Protein AF-A0A6G0VMK4-F1 (afdb_monomer_lite)

pLDDT: mean 82.78, std 15.89, range [41.69, 97.38]

Structure (mmCIF, N/CA/C/O backbone):
data_AF-A0A6G0VMK4-F1
#
_entry.id   AF-A0A6G0VMK4-F1
#
loop_
_atom_site.group_PDB
_atom_site.id
_atom_site.type_symbol
_atom_site.label_atom_id
_atom_site.label_alt_id
_atom_site.label_comp_id
_atom_site.label_asym_id
_atom_site.label_entity_id
_atom_site.label_seq_id
_atom_site.pdbx_PDB_ins_code
_atom_site.Cartn_x
_atom_site.Cartn_y
_atom_site.Cartn_z
_atom_site.occupancy
_atom_site.B_iso_or_equiv
_atom_site.auth_seq_id
_atom_site.auth_comp_id
_atom_site.auth_asym_id
_atom_site.auth_atom_id
_atom_site.pdbx_PDB_model_num
ATOM 1 N N . THR A 1 1 ? -13.705 35.838 24.664 1.00 46.28 1 THR A N 1
ATOM 2 C CA . THR A 1 1 ? -13.163 36.086 23.304 1.00 46.28 1 THR A CA 1
ATOM 3 C C . THR A 1 1 ? -11.809 36.790 23.368 1.00 46.28 1 THR A C 1
ATOM 5 O O . THR A 1 1 ? -11.738 37.975 23.089 1.00 46.28 1 THR A O 1
ATOM 8 N N . ASN A 1 2 ? -10.732 36.095 23.772 1.00 55.34 2 ASN A N 1
ATOM 9 C CA . ASN A 1 2 ? -9.427 36.745 24.027 1.00 55.34 2 ASN A CA 1
ATOM 10 C C . ASN A 1 2 ? -8.235 36.144 23.247 1.00 55.34 2 ASN A C 1
ATOM 12 O O . ASN A 1 2 ? -7.233 36.812 23.045 1.00 55.34 2 ASN A O 1
ATOM 16 N N . ARG A 1 3 ? -8.361 34.923 22.700 1.00 50.91 3 ARG A N 1
ATOM 17 C CA . ARG A 1 3 ? -7.267 34.228 21.986 1.00 50.91 3 ARG A CA 1
ATOM 18 C C . ARG A 1 3 ? -6.792 34.932 20.706 1.00 50.91 3 ARG A C 1
ATOM 20 O O . ARG A 1 3 ? -5.607 34.926 20.404 1.00 50.91 3 ARG A O 1
ATOM 27 N N . ARG A 1 4 ? -7.710 35.551 19.952 1.00 57.84 4 ARG A N 1
ATOM 28 C CA . ARG A 1 4 ? -7.393 36.200 18.663 1.00 57.84 4 ARG A CA 1
ATOM 29 C C . ARG A 1 4 ? -6.573 37.484 18.822 1.00 57.84 4 ARG A C 1
ATOM 31 O O . ARG A 1 4 ? -5.803 37.813 17.929 1.00 57.84 4 ARG A O 1
ATOM 38 N N . ARG A 1 5 ? -6.728 38.199 19.944 1.00 59.56 5 ARG A N 1
ATOM 39 C CA . ARG A 1 5 ? -5.978 39.436 20.215 1.00 59.56 5 ARG A CA 1
ATOM 40 C C . ARG A 1 5 ? -4.524 39.134 20.571 1.00 59.56 5 ARG A C 1
ATOM 42 O O . ARG A 1 5 ? -3.637 39.791 20.052 1.00 59.56 5 ARG A O 1
ATOM 49 N N . THR A 1 6 ? -4.278 38.090 21.363 1.00 58.78 6 THR A N 1
ATOM 50 C CA . THR A 1 6 ? -2.922 37.684 21.762 1.00 58.78 6 THR A CA 1
ATOM 51 C C . THR A 1 6 ? -2.085 37.196 20.578 1.00 58.78 6 THR A C 1
ATOM 53 O O . THR A 1 6 ? -0.909 37.516 20.496 1.00 58.78 6 THR A O 1
ATOM 56 N N . ILE A 1 7 ? -2.692 36.470 19.629 1.00 60.72 7 ILE A N 1
ATOM 57 C CA . ILE A 1 7 ? -1.991 35.972 18.432 1.00 60.72 7 ILE A CA 1
ATOM 58 C C . ILE A 1 7 ? -1.537 37.128 17.529 1.00 60.72 7 ILE A C 1
ATOM 60 O O . ILE A 1 7 ? -0.401 37.111 17.072 1.00 60.72 7 ILE A O 1
ATOM 64 N N . LYS A 1 8 ? -2.375 38.159 17.339 1.00 61.97 8 LYS A N 1
ATOM 65 C CA . LYS A 1 8 ? -1.998 39.350 16.558 1.00 61.97 8 LYS A CA 1
ATOM 66 C C . LYS A 1 8 ? -0.793 40.084 17.150 1.00 61.97 8 LYS A C 1
ATOM 68 O O . LYS A 1 8 ? 0.138 40.398 16.422 1.00 61.97 8 LYS A O 1
ATOM 73 N N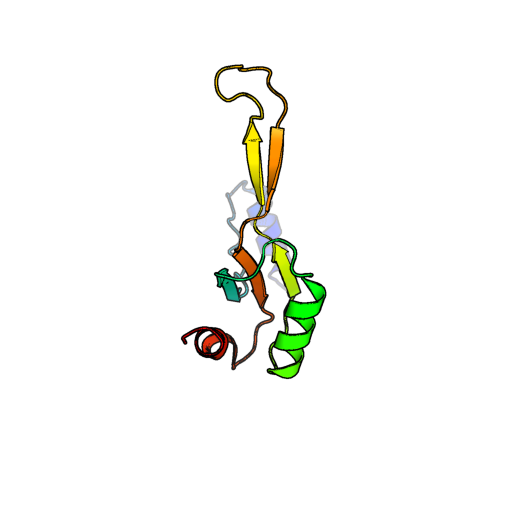 . VAL A 1 9 ? -0.786 40.279 18.470 1.00 64.81 9 VAL A N 1
ATOM 74 C CA . VAL A 1 9 ? 0.330 40.932 19.181 1.00 64.81 9 VAL A CA 1
ATOM 75 C C . VAL A 1 9 ? 1.641 40.149 19.015 1.00 64.81 9 VAL A C 1
ATOM 77 O O . VAL A 1 9 ? 2.708 40.742 18.916 1.00 64.81 9 VAL A O 1
ATOM 80 N N . LEU A 1 10 ? 1.575 38.817 18.946 1.00 60.44 10 LEU A N 1
ATOM 81 C CA . LEU A 1 10 ? 2.752 37.956 18.785 1.00 60.44 10 LEU A CA 1
ATOM 82 C C . LEU A 1 10 ? 3.251 37.882 17.329 1.00 60.44 10 LEU A C 1
ATOM 84 O O . LEU A 1 10 ? 4.456 37.762 17.109 1.00 60.44 10 LEU A O 1
ATOM 88 N N . GLU A 1 11 ? 2.355 37.996 16.342 1.00 60.88 11 GLU A N 1
ATO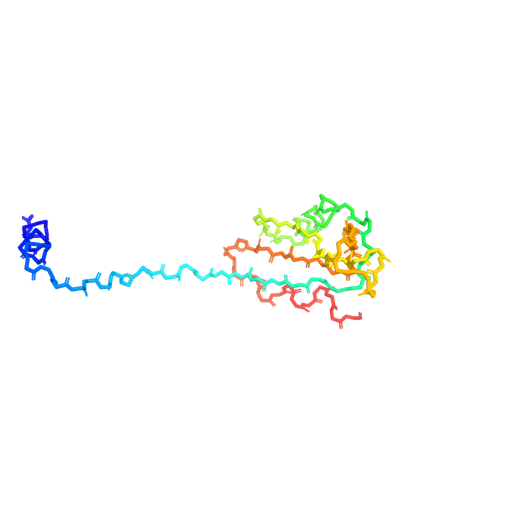M 89 C CA . GLU A 1 11 ? 2.704 38.095 14.914 1.00 60.88 11 GLU A CA 1
ATOM 90 C C . GLU A 1 11 ? 3.398 39.434 14.590 1.00 60.88 11 GLU A C 1
ATOM 92 O O . GLU A 1 11 ? 4.364 39.459 13.826 1.00 60.88 11 GLU A O 1
ATOM 97 N N . GLU A 1 12 ? 2.980 40.531 15.233 1.00 58.94 12 GLU A N 1
ATOM 98 C CA . GLU A 1 12 ? 3.598 41.864 15.107 1.00 58.94 12 GLU A CA 1
ATOM 99 C C . GLU A 1 12 ? 5.027 41.925 15.683 1.00 58.94 12 GLU A C 1
ATOM 101 O O . GLU A 1 12 ? 5.855 42.704 15.211 1.00 58.94 12 GLU A O 1
ATOM 106 N N . GLN A 1 13 ? 5.356 41.064 16.654 1.00 65.12 13 GLN A N 1
ATOM 107 C CA . GLN A 1 13 ? 6.672 41.013 17.305 1.00 65.12 13 GLN A CA 1
ATOM 108 C C . GLN A 1 13 ? 7.712 40.127 16.590 1.00 65.12 13 GLN A C 1
ATOM 110 O O . GLN A 1 13 ? 8.814 39.955 17.110 1.00 65.12 13 GLN A O 1
ATOM 115 N N . LYS A 1 14 ? 7.406 39.566 15.404 1.00 55.25 14 LYS A N 1
ATOM 116 C CA . LYS A 1 14 ? 8.291 38.647 14.644 1.00 55.25 14 LYS A CA 1
ATOM 117 C C . LYS A 1 14 ? 8.847 37.476 15.477 1.00 55.25 14 LYS A C 1
ATOM 119 O O . LYS A 1 14 ? 9.919 36.950 15.181 1.00 55.25 14 LYS A O 1
ATOM 124 N N . VAL A 1 15 ? 8.131 37.045 16.513 1.00 58.31 15 VAL A N 1
ATOM 125 C CA . VAL A 1 15 ? 8.523 35.863 17.286 1.00 58.31 15 VAL A CA 1
ATOM 126 C C . VAL A 1 15 ? 8.184 34.634 16.448 1.00 58.31 15 VAL A C 1
ATOM 128 O O . VAL A 1 15 ? 7.037 34.453 16.043 1.00 58.31 15 VAL A O 1
ATOM 131 N N . GLU A 1 16 ? 9.183 33.800 16.161 1.00 51.06 16 GLU A N 1
ATOM 132 C CA . GLU A 1 16 ? 9.034 32.585 15.358 1.00 51.06 16 GLU A CA 1
ATOM 133 C C . GLU A 1 16 ? 8.119 31.577 16.085 1.00 51.06 16 GLU A C 1
ATOM 135 O O . GLU A 1 16 ? 8.552 30.735 16.871 1.00 51.06 16 GLU A O 1
ATOM 140 N N . TYR A 1 17 ? 6.808 31.686 15.865 1.00 55.81 17 TYR A N 1
ATOM 141 C CA . TYR A 1 17 ? 5.821 30.805 16.480 1.00 55.81 17 TYR A CA 1
ATOM 142 C C . TYR A 1 17 ? 5.730 29.495 15.693 1.00 55.81 17 TYR A C 1
ATOM 144 O O . TYR A 1 17 ? 5.013 29.387 14.695 1.00 55.81 17 TYR A O 1
ATOM 152 N N . ARG A 1 18 ? 6.414 28.448 16.166 1.00 57.72 18 ARG A N 1
ATOM 153 C CA . ARG A 1 18 ? 6.164 27.080 15.692 1.00 57.72 18 ARG A CA 1
ATOM 154 C C . ARG A 1 18 ? 4.836 26.601 16.272 1.00 57.72 18 ARG A C 1
ATOM 156 O O . ARG A 1 18 ? 4.770 26.145 17.411 1.00 57.72 18 ARG A O 1
ATOM 163 N N . ARG A 1 19 ? 3.750 26.712 15.502 1.00 56.06 19 ARG A N 1
ATOM 164 C CA . ARG A 1 19 ? 2.483 26.058 15.858 1.00 56.06 19 ARG A CA 1
ATOM 165 C C . ARG A 1 19 ? 2.715 24.549 15.817 1.00 56.06 19 ARG A C 1
ATOM 167 O O . ARG A 1 19 ? 2.909 23.988 14.742 1.00 56.06 19 ARG A O 1
ATOM 174 N N . TYR A 1 20 ? 2.705 23.898 16.977 1.00 54.25 20 TYR A N 1
ATOM 175 C CA . TYR A 1 20 ? 2.635 22.443 17.044 1.00 54.25 20 TYR A CA 1
ATOM 176 C C . TYR A 1 20 ? 1.277 22.028 16.471 1.00 54.25 20 TYR A C 1
ATOM 178 O O . TYR A 1 20 ? 0.243 22.160 17.125 1.00 54.25 20 TYR A O 1
ATOM 186 N N . GLN A 1 21 ? 1.255 21.621 15.205 1.00 58.56 21 GLN A N 1
ATOM 187 C CA . GLN A 1 21 ? 0.102 20.929 14.649 1.00 58.56 21 GLN A CA 1
ATOM 188 C C . GLN A 1 21 ? 0.060 19.557 15.311 1.00 58.56 21 GLN A C 1
ATOM 190 O O . GLN A 1 21 ? 1.058 18.834 15.284 1.00 58.56 21 GLN A O 1
ATOM 195 N N . LEU A 1 22 ? -1.075 19.220 15.930 1.00 55.06 22 LEU A N 1
ATOM 196 C CA . LEU A 1 22 ? -1.317 17.866 16.411 1.00 55.06 22 LEU A CA 1
ATOM 197 C C . LEU A 1 22 ? -1.132 16.941 15.202 1.00 55.06 22 LEU A C 1
ATOM 199 O O . LEU A 1 22 ? -1.903 17.013 14.244 1.00 55.06 22 LEU A O 1
ATOM 203 N N . LYS A 1 23 ? -0.057 16.151 15.191 1.00 63.91 23 LYS A N 1
ATOM 204 C CA . LYS A 1 23 ? 0.165 15.171 14.133 1.00 63.91 23 LYS A CA 1
ATOM 205 C C . LYS A 1 23 ? -0.893 14.097 14.333 1.00 63.91 23 LYS A C 1
ATOM 207 O O . LYS A 1 23 ? -0.820 13.361 15.310 1.00 63.91 23 LYS A O 1
ATOM 212 N N . THR A 1 24 ? -1.894 14.052 13.460 1.00 66.38 24 THR A N 1
ATOM 213 C CA . THR A 1 24 ? -2.834 12.933 13.421 1.00 66.38 24 THR A CA 1
ATOM 214 C C . THR A 1 24 ? -2.024 11.647 13.293 1.00 66.38 24 THR A C 1
ATOM 216 O O . THR A 1 24 ? -1.094 11.588 12.483 1.00 66.38 24 THR A O 1
ATOM 219 N N . GLU A 1 25 ? -2.324 10.654 14.124 1.00 72.31 25 GLU A N 1
ATOM 220 C CA . GLU A 1 25 ? -1.636 9.368 14.097 1.00 72.31 25 GLU A CA 1
ATOM 221 C C . GLU A 1 25 ? -1.909 8.703 12.741 1.00 72.31 25 GLU A C 1
ATOM 223 O O . GLU A 1 25 ? -3.059 8.442 12.388 1.00 72.31 25 GLU A O 1
ATOM 228 N N . LYS A 1 26 ? -0.857 8.530 11.935 1.00 79.00 26 LYS A N 1
ATOM 229 C CA . LYS A 1 26 ? -0.935 7.874 10.627 1.00 79.00 26 LYS A CA 1
ATOM 230 C C . LYS A 1 26 ? -0.476 6.436 10.771 1.00 79.00 26 LYS A C 1
ATOM 232 O O . LYS A 1 26 ? 0.615 6.196 11.288 1.00 79.00 26 LYS A O 1
ATOM 237 N N . PHE A 1 27 ? -1.276 5.506 10.268 1.00 86.50 27 PHE A N 1
ATOM 238 C CA . PHE A 1 27 ? -0.943 4.089 10.247 1.00 86.50 27 PHE A CA 1
ATOM 239 C C . PHE A 1 27 ? -0.473 3.724 8.845 1.00 86.50 27 PHE A C 1
ATOM 241 O O . PHE A 1 27 ? -1.268 3.605 7.920 1.00 86.50 27 PHE A O 1
ATOM 248 N N . LEU A 1 28 ? 0.844 3.605 8.690 1.00 89.94 28 LEU A N 1
ATOM 249 C CA . LEU A 1 28 ? 1.484 3.313 7.413 1.00 89.94 28 LEU A CA 1
ATOM 250 C C . LEU A 1 28 ? 2.055 1.902 7.444 1.00 89.94 28 LEU A C 1
ATOM 252 O O . LEU A 1 28 ? 2.788 1.555 8.371 1.00 89.94 28 LEU A O 1
ATOM 256 N N . ALA A 1 29 ? 1.759 1.119 6.414 1.00 90.38 29 ALA A N 1
ATOM 257 C CA . ALA A 1 29 ? 2.228 -0.252 6.282 1.00 90.38 29 ALA A CA 1
ATOM 258 C C . ALA A 1 29 ? 2.767 -0.514 4.871 1.00 90.38 29 ALA A C 1
ATOM 260 O O . ALA A 1 29 ? 2.446 0.193 3.914 1.00 90.38 29 ALA A O 1
ATOM 261 N N . VAL A 1 30 ? 3.616 -1.536 4.749 1.00 92.56 30 VAL A N 1
ATOM 262 C CA . VAL A 1 30 ? 4.137 -2.004 3.461 1.00 92.56 30 VAL A CA 1
ATOM 263 C C . VAL A 1 30 ? 3.858 -3.493 3.333 1.00 92.56 30 VAL A C 1
ATOM 265 O O . VAL A 1 30 ? 4.403 -4.278 4.107 1.00 92.56 30 VAL A O 1
ATOM 268 N N . ILE A 1 31 ? 3.069 -3.873 2.330 1.00 92.12 31 ILE A N 1
ATOM 269 C CA . ILE A 1 31 ? 2.920 -5.272 1.925 1.00 92.12 31 ILE A CA 1
ATOM 270 C C . ILE A 1 31 ? 4.151 -5.665 1.118 1.00 92.12 31 ILE A C 1
ATOM 272 O O . ILE A 1 31 ? 4.609 -4.907 0.258 1.00 92.12 31 ILE A O 1
ATOM 276 N N . ARG A 1 32 ? 4.684 -6.858 1.381 1.00 91.81 32 ARG A N 1
ATOM 277 C CA . ARG A 1 32 ? 5.801 -7.444 0.639 1.00 91.81 32 ARG A CA 1
ATOM 278 C C . ARG A 1 32 ? 5.365 -8.742 -0.029 1.00 91.81 32 ARG A C 1
ATOM 280 O O . ARG A 1 32 ? 4.512 -9.435 0.500 1.00 91.81 32 ARG A O 1
ATOM 287 N N . GLY A 1 33 ? 5.986 -9.080 -1.156 1.00 89.88 33 GLY A N 1
ATOM 288 C CA . GLY A 1 33 ? 5.813 -10.388 -1.801 1.00 89.88 33 GLY A CA 1
ATOM 289 C C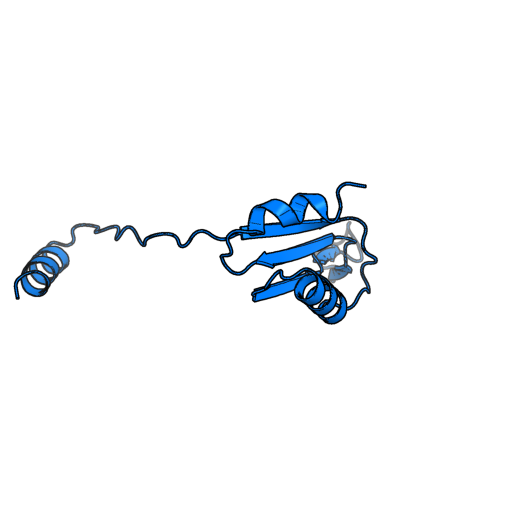 . GLY A 1 33 ? 4.633 -10.486 -2.770 1.00 89.88 33 GLY A C 1
ATOM 290 O O . GLY A 1 33 ? 4.492 -11.510 -3.429 1.00 89.88 33 GLY A O 1
ATOM 291 N N . LEU A 1 34 ? 3.838 -9.423 -2.923 1.00 92.00 34 LEU A N 1
ATOM 292 C CA . LEU A 1 34 ? 2.821 -9.339 -3.971 1.00 92.00 34 LEU A CA 1
ATOM 293 C C . LEU A 1 34 ? 3.447 -9.117 -5.347 1.00 92.00 34 LEU A C 1
ATOM 295 O O . LEU A 1 34 ? 4.495 -8.477 -5.471 1.00 92.00 34 LEU A O 1
ATOM 299 N N . HIS A 1 35 ? 2.788 -9.617 -6.392 1.00 94.94 35 HIS A N 1
ATOM 300 C CA . HIS A 1 35 ? 3.261 -9.414 -7.754 1.00 94.94 35 HIS A CA 1
ATOM 301 C C . HIS A 1 35 ? 3.236 -7.911 -8.107 1.00 94.94 35 HIS A C 1
ATOM 303 O O . HIS A 1 35 ? 2.263 -7.224 -7.801 1.00 94.94 35 HIS A O 1
ATOM 309 N N . PRO A 1 36 ? 4.269 -7.351 -8.766 1.00 94.88 36 PRO A N 1
ATOM 310 C CA . PRO A 1 36 ? 4.322 -5.912 -9.058 1.00 94.88 36 PRO A CA 1
ATOM 311 C C . PRO A 1 36 ? 3.196 -5.386 -9.966 1.00 94.88 36 PRO A C 1
ATOM 313 O O . PRO A 1 36 ? 3.000 -4.174 -10.070 1.00 94.88 36 PRO A O 1
ATOM 316 N N . GLU A 1 37 ? 2.507 -6.283 -10.671 1.00 94.88 37 GLU A N 1
ATOM 317 C CA . GLU A 1 37 ? 1.384 -5.962 -11.562 1.00 94.88 37 GLU A CA 1
ATOM 318 C C . GLU A 1 37 ? 0.012 -6.162 -10.915 1.00 94.88 37 GLU A C 1
ATOM 320 O O . GLU A 1 37 ? -0.984 -5.872 -11.568 1.00 94.88 37 GLU A O 1
ATOM 325 N N . THR A 1 38 ? -0.048 -6.619 -9.659 1.00 95.38 38 THR A N 1
ATOM 326 C CA . THR A 1 38 ? -1.303 -6.685 -8.902 1.00 95.38 38 THR A CA 1
ATOM 327 C C . THR A 1 38 ? -1.968 -5.309 -8.88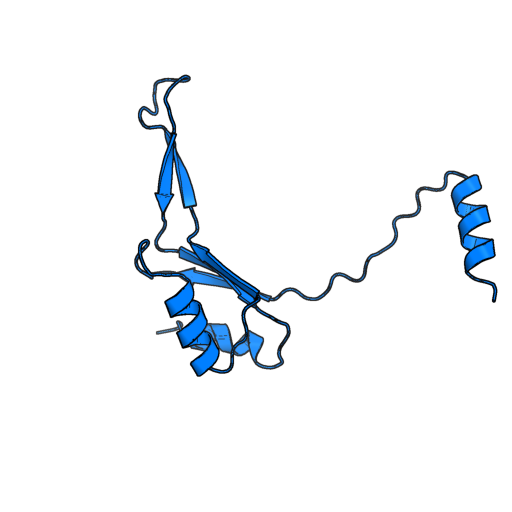4 1.00 95.38 38 THR A C 1
ATOM 329 O O . THR A 1 38 ? -1.300 -4.298 -8.628 1.00 95.38 38 THR A O 1
ATOM 332 N N . ASP A 1 39 ? -3.269 -5.271 -9.177 1.00 95.81 39 ASP A N 1
ATOM 333 C CA . ASP A 1 39 ? -4.043 -4.035 -9.162 1.00 95.81 39 ASP A CA 1
ATOM 334 C C . ASP A 1 39 ? -4.205 -3.566 -7.706 1.00 95.81 39 ASP A C 1
ATOM 336 O O . ASP A 1 39 ? -4.661 -4.338 -6.859 1.00 95.81 39 ASP A O 1
ATOM 340 N N . PRO A 1 40 ? -3.836 -2.317 -7.371 1.00 95.25 40 PRO A N 1
ATOM 341 C CA . PRO A 1 40 ? -4.130 -1.758 -6.059 1.00 95.25 40 PRO A CA 1
ATOM 342 C C . PRO A 1 40 ? -5.604 -1.873 -5.652 1.00 95.25 40 PRO A C 1
ATOM 344 O O . PRO A 1 40 ? -5.865 -2.048 -4.468 1.00 95.25 40 PRO A O 1
ATOM 347 N N . CYS A 1 41 ? -6.550 -1.828 -6.598 1.00 95.06 41 CYS A N 1
ATOM 348 C CA . CYS A 1 41 ? -7.982 -1.949 -6.302 1.00 95.06 41 CYS A CA 1
ATOM 349 C C . CYS A 1 41 ? -8.350 -3.321 -5.718 1.00 95.06 41 CYS A C 1
ATOM 351 O O . CYS A 1 41 ? -9.224 -3.406 -4.853 1.00 95.06 41 CYS A O 1
ATOM 353 N N . ASP A 1 42 ? -7.669 -4.384 -6.153 1.00 95.38 42 ASP A N 1
ATOM 354 C CA . ASP A 1 42 ? -7.878 -5.733 -5.618 1.00 95.38 42 ASP A CA 1
ATOM 355 C C . ASP A 1 42 ? -7.411 -5.792 -4.157 1.00 95.38 42 ASP A C 1
ATOM 357 O O . ASP A 1 42 ? -8.129 -6.276 -3.286 1.00 95.38 42 ASP A O 1
ATOM 361 N N . ILE A 1 43 ? -6.253 -5.186 -3.864 1.00 94.44 43 ILE A N 1
ATOM 362 C CA . ILE A 1 43 ? -5.707 -5.089 -2.501 1.00 94.44 43 ILE A CA 1
ATOM 363 C C . ILE A 1 43 ? -6.642 -4.269 -1.599 1.00 94.44 43 ILE A C 1
ATOM 365 O O . ILE A 1 43 ? -6.885 -4.641 -0.453 1.00 94.44 43 ILE A O 1
ATOM 369 N N . GLU A 1 44 ? -7.172 -3.147 -2.096 1.00 94.75 44 GLU A N 1
ATOM 370 C CA . GLU A 1 44 ? -8.150 -2.335 -1.359 1.00 94.75 44 GLU A CA 1
ATOM 371 C C . GLU A 1 44 ? -9.426 -3.127 -1.044 1.00 94.75 44 GLU A C 1
ATOM 373 O O . GLU A 1 44 ? -9.964 -3.007 0.060 1.00 94.75 44 GLU A O 1
ATOM 378 N N . SER A 1 45 ? -9.882 -3.955 -1.986 1.00 94.69 45 SER A N 1
ATOM 379 C CA . SER A 1 45 ? -11.079 -4.785 -1.830 1.00 94.69 45 SER A CA 1
ATOM 380 C C . SER A 1 45 ? -10.874 -5.879 -0.781 1.00 94.69 45 SER A C 1
ATOM 382 O O . SER A 1 45 ? -11.670 -5.970 0.151 1.00 94.69 45 SER A O 1
ATOM 384 N N . GLU A 1 46 ? -9.770 -6.631 -0.852 1.00 93.50 46 GLU A N 1
ATOM 385 C CA . GLU A 1 46 ? -9.429 -7.655 0.150 1.00 93.50 46 GLU A CA 1
ATOM 386 C C . GLU A 1 46 ? -9.295 -7.059 1.559 1.00 93.50 46 GLU A C 1
ATOM 388 O O . GLU A 1 46 ? -9.788 -7.619 2.537 1.00 93.50 46 GLU A O 1
ATOM 393 N N . LEU A 1 47 ? -8.672 -5.883 1.689 1.00 92.94 47 LEU A N 1
ATOM 394 C CA . LEU A 1 47 ? -8.569 -5.202 2.982 1.00 92.94 47 LEU A CA 1
ATOM 395 C C . LEU A 1 47 ? -9.929 -4.784 3.528 1.00 92.94 47 LEU A C 1
ATOM 397 O O . LEU A 1 47 ? -10.166 -4.899 4.731 1.00 92.94 47 LEU A O 1
ATOM 401 N N . SER A 1 48 ? -10.826 -4.337 2.650 1.00 93.44 48 SER A N 1
ATOM 402 C CA . SER A 1 48 ? -12.188 -3.996 3.040 1.00 93.44 48 SER A CA 1
ATOM 403 C C . SER A 1 48 ? -12.971 -5.221 3.518 1.00 93.44 48 SER A C 1
ATOM 405 O O . SER A 1 48 ? -13.765 -5.088 4.449 1.00 93.44 48 SER A O 1
ATOM 407 N N . GLU A 1 49 ? -12.760 -6.395 2.916 1.00 93.81 49 GLU A N 1
ATOM 408 C CA . GLU A 1 49 ? -13.358 -7.661 3.369 1.00 93.81 49 GLU A CA 1
ATOM 409 C C . GLU A 1 49 ? -12.846 -8.078 4.755 1.00 93.81 49 GLU A C 1
ATOM 411 O O . GLU A 1 49 ? -13.590 -8.659 5.543 1.00 93.81 49 GLU A O 1
ATOM 416 N N . LEU A 1 50 ? -11.607 -7.709 5.088 1.00 91.81 50 LEU A N 1
ATOM 417 C CA . LEU A 1 50 ? -10.987 -7.908 6.401 1.00 91.81 50 LEU A CA 1
ATOM 418 C C . LEU A 1 50 ? -11.287 -6.772 7.399 1.00 91.81 50 LEU A C 1
ATOM 420 O O . LEU A 1 50 ? -10.606 -6.642 8.415 1.00 91.81 50 LEU A O 1
ATOM 424 N N . GLU A 1 51 ? -12.293 -5.937 7.119 1.00 93.12 51 GLU A N 1
ATOM 425 C CA . GLU A 1 51 ? -12.723 -4.808 7.960 1.00 93.12 51 GLU A CA 1
ATOM 426 C C . GLU A 1 51 ? -11.646 -3.724 8.187 1.00 93.12 51 GLU A C 1
ATOM 428 O O . GLU A 1 51 ? -11.713 -2.936 9.141 1.00 93.12 51 GLU A O 1
ATOM 433 N N . HIS A 1 52 ? -10.661 -3.638 7.290 1.00 92.38 52 HIS A N 1
ATOM 434 C CA . HIS A 1 52 ? -9.654 -2.583 7.276 1.00 92.38 52 HIS A CA 1
ATOM 435 C C . HIS A 1 52 ? -9.985 -1.522 6.230 1.00 92.38 52 HIS A C 1
ATOM 437 O O . HIS A 1 52 ? -10.182 -1.799 5.049 1.00 92.38 52 HIS A O 1
ATOM 443 N N . LEU A 1 53 ? -9.987 -0.260 6.654 1.00 92.44 53 LEU A N 1
ATOM 444 C CA . LEU A 1 53 ? -10.202 0.868 5.762 1.00 92.44 53 LEU A CA 1
ATOM 445 C C . LEU A 1 53 ? -8.873 1.522 5.397 1.00 92.44 53 LEU A C 1
ATOM 447 O O . LEU A 1 53 ? -8.128 1.996 6.255 1.00 92.44 53 LEU A O 1
ATOM 451 N N . VAL A 1 54 ? -8.625 1.645 4.099 1.00 93.38 54 VAL A N 1
ATOM 452 C CA . VAL A 1 54 ? -7.458 2.334 3.541 1.00 93.38 54 VAL A CA 1
ATOM 453 C C . VAL A 1 54 ? -7.838 3.693 2.955 1.00 93.38 54 VAL A C 1
ATOM 455 O O . VAL A 1 54 ? -8.953 3.924 2.485 1.00 93.38 54 VAL A O 1
ATOM 458 N N . HIS A 1 55 ? -6.915 4.644 3.053 1.00 93.12 55 HIS A N 1
ATOM 459 C CA . HIS A 1 55 ? -6.945 5.901 2.314 1.00 93.12 55 HIS A CA 1
ATOM 460 C C . HIS A 1 55 ? -6.402 5.730 0.899 1.00 93.12 55 HIS A C 1
ATOM 462 O O . HIS A 1 55 ? -6.881 6.408 -0.006 1.00 93.12 55 HIS A O 1
ATOM 468 N N . ASN A 1 56 ? -5.366 4.904 0.744 1.00 94.19 56 ASN A N 1
ATOM 469 C CA . ASN A 1 56 ? -4.688 4.695 -0.524 1.00 94.19 56 ASN A CA 1
ATOM 470 C C . ASN A 1 56 ? -3.802 3.447 -0.467 1.00 94.19 56 ASN A C 1
ATOM 472 O O . ASN A 1 56 ? -3.075 3.256 0.517 1.00 94.19 56 ASN A O 1
ATOM 476 N N . VAL A 1 57 ? -3.784 2.683 -1.557 1.00 95.69 57 VAL A N 1
ATOM 477 C CA . VAL A 1 57 ? -2.809 1.620 -1.815 1.00 95.69 57 VAL A CA 1
ATOM 478 C C . VAL A 1 57 ? -2.031 1.939 -3.090 1.00 95.69 57 VAL A C 1
ATOM 480 O O . VAL A 1 57 ? -2.590 2.257 -4.134 1.00 95.69 57 VAL A O 1
ATOM 483 N N . THR A 1 58 ? -0.700 1.872 -3.028 1.00 96.56 58 THR A N 1
ATOM 484 C CA . THR A 1 58 ? 0.159 2.176 -4.186 1.00 96.56 58 THR A CA 1
ATOM 485 C C . THR A 1 58 ? 1.329 1.217 -4.294 1.00 96.56 58 THR A C 1
ATOM 487 O O . THR A 1 58 ? 1.991 0.909 -3.306 1.00 96.56 58 THR A O 1
ATOM 490 N N . ASN A 1 59 ? 1.644 0.776 -5.512 1.00 97.38 59 ASN A N 1
ATOM 491 C CA . ASN A 1 59 ? 2.874 0.032 -5.758 1.00 97.38 59 ASN A CA 1
ATOM 492 C C . ASN A 1 59 ? 4.105 0.928 -5.530 1.00 97.38 59 ASN A C 1
ATOM 494 O O . ASN A 1 59 ? 4.153 2.069 -6.001 1.00 97.38 59 ASN A O 1
ATOM 498 N N . ILE A 1 60 ? 5.129 0.402 -4.859 1.00 95.50 60 ILE A N 1
ATOM 499 C CA . ILE A 1 60 ? 6.399 1.107 -4.687 1.00 95.50 60 ILE A CA 1
ATOM 500 C C . ILE A 1 60 ? 7.218 0.986 -5.970 1.00 95.50 60 ILE A C 1
ATOM 502 O O . ILE A 1 60 ? 7.602 -0.101 -6.399 1.00 95.50 60 ILE A O 1
ATOM 506 N N . GLN A 1 61 ? 7.552 2.134 -6.552 1.00 96.00 61 GLN A N 1
ATOM 507 C CA . GLN A 1 61 ? 8.253 2.219 -7.827 1.00 96.00 61 GLN A CA 1
ATOM 508 C C . GLN A 1 61 ? 9.630 2.861 -7.673 1.00 96.00 61 GLN A C 1
ATOM 510 O O . GLN A 1 61 ? 9.791 3.868 -6.982 1.00 96.00 61 GLN A O 1
ATOM 515 N N . ILE A 1 62 ? 10.624 2.325 -8.382 1.00 94.88 62 ILE A N 1
ATOM 516 C CA . ILE A 1 62 ? 11.967 2.909 -8.468 1.00 94.88 62 ILE A CA 1
ATOM 517 C C . ILE A 1 62 ? 12.288 3.330 -9.897 1.00 94.88 62 ILE A C 1
ATOM 519 O O . ILE A 1 62 ? 11.928 2.666 -10.866 1.00 94.88 62 ILE A O 1
ATOM 523 N N . LYS A 1 63 ? 13.004 4.447 -10.038 1.00 94.38 63 LYS A N 1
ATOM 524 C CA . LYS A 1 63 ? 13.487 4.928 -11.336 1.00 94.38 63 LYS A CA 1
ATOM 525 C C . LYS A 1 63 ? 14.897 4.396 -11.563 1.00 94.38 63 LYS A C 1
ATOM 527 O O . LYS A 1 63 ? 15.818 4.799 -10.855 1.00 94.38 63 LYS A O 1
ATOM 532 N N . LYS A 1 64 ? 15.079 3.527 -12.554 1.00 93.31 64 LYS A N 1
ATOM 533 C CA . LYS A 1 64 ? 16.398 3.031 -12.973 1.00 93.31 64 LYS A CA 1
ATOM 534 C C . LYS A 1 64 ? 16.833 3.713 -14.261 1.00 93.31 64 LYS A C 1
ATOM 536 O O . LYS A 1 64 ? 16.009 3.969 -15.132 1.00 93.31 64 LYS A O 1
ATOM 541 N N . LYS A 1 65 ? 18.124 4.021 -14.391 1.00 93.12 65 LYS A N 1
ATOM 542 C CA . LYS A 1 65 ? 18.683 4.405 -15.692 1.00 93.12 65 LYS A CA 1
ATOM 543 C C . LYS A 1 65 ? 18.656 3.198 -16.624 1.00 93.12 65 LYS A C 1
ATOM 545 O O . LYS A 1 65 ? 18.915 2.089 -16.167 1.00 93.12 65 LYS A O 1
ATOM 550 N N . ILE A 1 66 ? 18.373 3.439 -17.899 1.00 91.44 66 ILE A N 1
ATOM 551 C CA . ILE A 1 66 ? 18.470 2.409 -18.939 1.00 91.44 66 ILE A CA 1
ATOM 552 C C . ILE A 1 66 ? 19.942 2.026 -19.145 1.00 91.44 66 ILE A C 1
ATOM 554 O O . ILE A 1 66 ? 20.272 0.847 -19.107 1.00 91.44 66 ILE A O 1
ATOM 558 N N . ASP A 1 67 ? 20.827 3.021 -19.257 1.00 92.12 67 ASP A N 1
ATOM 559 C CA . ASP A 1 67 ? 22.280 2.848 -19.245 1.00 92.12 67 ASP A CA 1
ATOM 560 C C . ASP A 1 67 ? 22.879 3.479 -17.967 1.00 92.12 67 ASP A C 1
ATOM 562 O O . ASP A 1 67 ? 22.817 4.704 -17.787 1.00 92.12 67 ASP A O 1
ATOM 566 N N . PRO A 1 68 ? 23.450 2.676 -17.050 1.00 88.19 68 PRO A N 1
ATOM 567 C CA . PRO A 1 68 ? 24.019 3.177 -15.802 1.00 88.19 68 PRO A CA 1
ATOM 568 C C . PRO A 1 68 ? 25.288 4.021 -16.001 1.00 88.19 68 PRO A C 1
ATOM 570 O O . PRO A 1 68 ? 25.532 4.927 -15.197 1.00 88.19 68 PRO A O 1
ATOM 573 N N . ASN A 1 69 ? 26.055 3.781 -17.068 1.00 92.44 69 ASN A N 1
ATOM 574 C CA . ASN A 1 69 ? 27.341 4.438 -17.320 1.00 92.44 69 ASN A CA 1
ATOM 575 C C . ASN A 1 69 ? 27.178 5.779 -18.048 1.00 92.44 69 ASN A C 1
ATOM 577 O O . ASN A 1 69 ? 28.042 6.653 -17.958 1.00 92.44 69 ASN A O 1
ATOM 581 N N . ASN A 1 70 ? 26.039 5.991 -18.707 1.00 92.25 70 ASN A N 1
ATOM 582 C CA . ASN A 1 70 ? 25.718 7.249 -19.364 1.00 92.25 70 ASN A CA 1
ATOM 583 C C . ASN A 1 70 ? 24.992 8.224 -18.412 1.00 92.25 70 ASN A C 1
ATOM 585 O O . ASN A 1 70 ? 23.950 7.939 -17.806 1.00 92.25 70 ASN A O 1
ATOM 589 N N . LYS A 1 71 ? 25.541 9.436 -18.260 1.00 84.69 71 LYS A N 1
ATOM 590 C CA . LYS A 1 71 ? 24.946 10.489 -17.419 1.00 84.69 71 LYS A CA 1
ATOM 591 C C . LYS A 1 71 ? 23.640 11.052 -17.990 1.00 84.69 71 LYS A C 1
ATOM 593 O O . LYS A 1 71 ? 22.772 11.388 -17.189 1.00 84.69 71 LYS A O 1
ATOM 598 N N . LEU A 1 72 ? 23.486 11.092 -19.315 1.00 90.38 72 LEU A N 1
ATOM 599 C CA . LEU A 1 72 ? 22.287 11.579 -20.011 1.00 90.38 72 LEU A CA 1
ATOM 600 C C . LEU A 1 72 ? 21.262 10.473 -20.321 1.00 90.38 72 LEU A C 1
ATOM 602 O O . LEU A 1 72 ? 20.261 10.744 -20.976 1.00 90.38 72 LEU A O 1
ATOM 606 N N . SER A 1 73 ? 21.474 9.234 -19.859 1.00 89.25 73 SER A N 1
ATOM 607 C CA . SER A 1 73 ? 20.522 8.146 -20.110 1.00 89.25 73 SER A CA 1
ATOM 608 C C . SER A 1 73 ? 19.124 8.462 -19.575 1.00 89.25 73 SER A C 1
ATOM 610 O O . SER A 1 73 ? 18.955 8.878 -18.422 1.00 89.25 73 SER A O 1
ATOM 612 N N . ASN A 1 74 ? 18.118 8.108 -20.377 1.00 93.12 74 ASN A N 1
ATOM 613 C CA . ASN A 1 74 ? 16.722 8.041 -19.961 1.00 93.12 74 ASN A CA 1
ATOM 614 C C . ASN A 1 74 ? 16.535 7.090 -18.767 1.00 93.12 74 ASN A C 1
ATOM 616 O O . ASN A 1 74 ? 17.378 6.225 -18.482 1.00 93.12 74 ASN A O 1
ATOM 620 N N . ARG A 1 75 ? 15.415 7.268 -18.058 1.00 93.38 75 ARG A N 1
ATOM 621 C CA . ARG A 1 75 ? 15.034 6.465 -16.893 1.00 93.38 75 ARG A CA 1
ATOM 622 C C . ARG A 1 75 ? 13.775 5.661 -17.186 1.00 93.38 75 ARG A C 1
ATOM 624 O O . ARG A 1 75 ? 12.817 6.203 -17.724 1.00 93.38 75 ARG A O 1
ATOM 631 N N . THR A 1 76 ? 13.768 4.419 -16.732 1.00 95.25 76 THR A N 1
ATOM 632 C CA . THR A 1 76 ? 12.611 3.525 -16.750 1.00 95.25 76 THR A CA 1
ATOM 633 C C . THR A 1 76 ? 12.096 3.332 -15.330 1.00 95.25 76 THR A C 1
ATOM 635 O O . THR A 1 76 ? 12.864 3.345 -14.362 1.00 95.25 76 THR A O 1
ATOM 638 N N . ILE A 1 77 ? 10.782 3.178 -15.199 1.00 95.25 77 ILE A N 1
ATOM 639 C CA . ILE A 1 77 ? 10.122 2.876 -13.932 1.00 95.25 77 ILE A CA 1
ATOM 640 C C . ILE A 1 77 ? 10.093 1.362 -13.755 1.00 95.25 77 ILE A C 1
ATOM 642 O O . ILE A 1 77 ? 9.644 0.641 -14.639 1.00 95.25 77 ILE A O 1
ATOM 646 N N . VAL A 1 78 ? 10.555 0.890 -12.603 1.00 95.38 78 VAL A N 1
ATOM 647 C CA . VAL A 1 78 ? 10.464 -0.512 -12.201 1.00 95.38 78 VAL A CA 1
ATOM 648 C C . VAL A 1 78 ? 9.533 -0.595 -11.001 1.00 95.38 78 VAL A C 1
ATOM 650 O O . VAL A 1 78 ? 9.794 0.036 -9.973 1.00 95.38 78 VAL A O 1
ATOM 653 N N . ARG A 1 79 ? 8.450 -1.359 -11.152 1.00 96.19 79 ARG A N 1
ATOM 654 C CA . ARG A 1 79 ? 7.516 -1.698 -10.074 1.00 96.19 79 ARG A CA 1
ATOM 655 C C . ARG A 1 79 ? 8.146 -2.768 -9.189 1.00 96.19 79 ARG A C 1
ATOM 657 O O . ARG A 1 79 ? 8.698 -3.740 -9.703 1.00 96.19 79 ARG A O 1
ATOM 664 N N . LEU A 1 80 ? 8.119 -2.569 -7.877 1.00 95.94 80 LEU A N 1
ATOM 665 C CA . LEU A 1 80 ? 8.637 -3.543 -6.917 1.00 95.94 80 LEU A CA 1
ATOM 666 C C . LEU A 1 80 ? 7.515 -4.478 -6.458 1.00 95.94 80 LEU A C 1
ATOM 668 O O . LEU A 1 80 ? 6.351 -4.090 -6.513 1.00 95.94 80 LEU A O 1
ATOM 672 N N . PRO A 1 81 ? 7.836 -5.677 -5.945 1.00 95.69 81 PRO A N 1
ATOM 673 C CA . PRO A 1 81 ? 6.864 -6.550 -5.285 1.00 95.69 81 PRO A CA 1
ATOM 674 C C . PRO A 1 81 ? 6.530 -6.035 -3.871 1.00 95.69 81 PRO A C 1
ATOM 676 O O . PRO A 1 81 ? 6.631 -6.750 -2.872 1.00 95.69 81 PRO A O 1
ATOM 679 N N . LEU A 1 82 ? 6.257 -4.732 -3.777 1.00 95.31 82 LEU A N 1
ATOM 680 C CA . LEU A 1 82 ? 6.037 -3.978 -2.555 1.00 95.31 82 LEU A CA 1
ATOM 681 C C . LEU A 1 82 ? 4.899 -2.985 -2.789 1.00 95.31 82 LEU A C 1
ATOM 683 O O . LEU A 1 82 ? 4.931 -2.232 -3.766 1.00 95.31 82 LEU A O 1
ATOM 687 N N . PHE A 1 83 ? 3.951 -2.931 -1.861 1.00 95.81 83 PHE A N 1
ATOM 688 C CA . PHE A 1 83 ? 2.836 -1.989 -1.903 1.00 95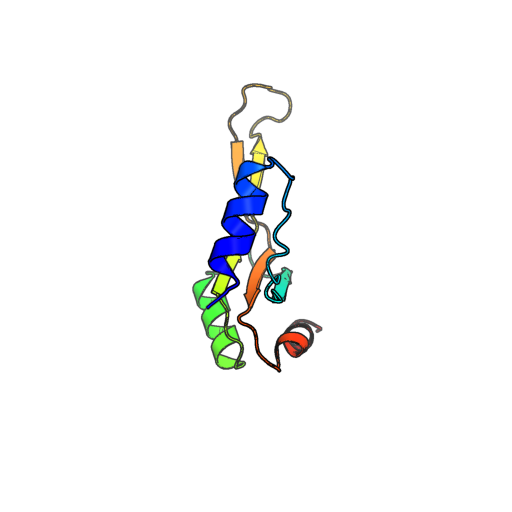.81 83 PHE A CA 1
ATOM 689 C C . PHE A 1 83 ? 2.789 -1.188 -0.613 1.00 95.81 83 PHE A C 1
ATOM 691 O O . PHE A 1 83 ? 2.840 -1.742 0.480 1.00 95.81 83 PHE A O 1
ATOM 698 N N . PHE A 1 84 ? 2.733 0.128 -0.748 1.00 94.88 84 PHE A N 1
ATOM 699 C CA . PHE A 1 84 ? 2.556 1.053 0.354 1.00 94.88 84 PHE A CA 1
ATOM 700 C C . PHE A 1 84 ? 1.070 1.278 0.607 1.00 94.88 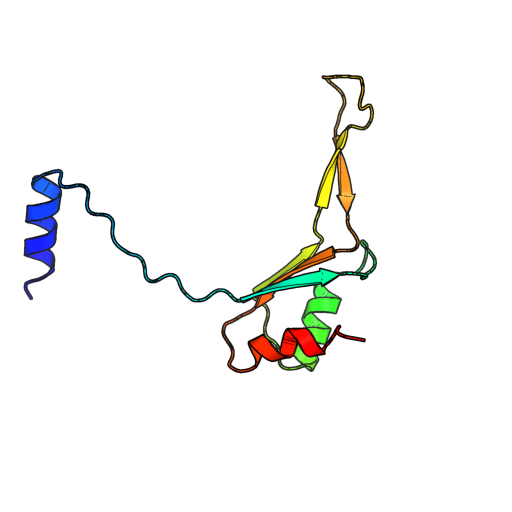84 PHE A C 1
ATOM 702 O O . PHE A 1 84 ? 0.311 1.501 -0.339 1.00 94.88 84 PHE A O 1
ATOM 709 N N . MET A 1 85 ? 0.687 1.275 1.880 1.00 93.81 85 MET A N 1
ATOM 710 C CA . MET A 1 85 ? -0.686 1.496 2.313 1.00 93.81 85 MET A CA 1
ATOM 711 C C . MET A 1 85 ? -0.750 2.561 3.395 1.00 93.81 85 MET A C 1
ATOM 713 O O . MET A 1 85 ? 0.017 2.534 4.362 1.00 93.81 85 MET A O 1
ATOM 717 N N . ASP A 1 86 ? -1.709 3.463 3.234 1.00 93.38 86 ASP A N 1
ATOM 718 C CA . ASP A 1 86 ? -2.105 4.436 4.246 1.00 93.38 86 ASP A CA 1
ATOM 719 C C . ASP A 1 86 ? -3.459 4.002 4.819 1.00 93.38 86 ASP A C 1
ATOM 721 O O . ASP A 1 86 ? -4.462 4.013 4.105 1.00 93.38 86 ASP A O 1
ATOM 725 N N . LEU A 1 87 ? -3.485 3.558 6.076 1.00 92.12 87 LEU A N 1
ATOM 726 C CA . LEU A 1 87 ? -4.689 3.078 6.757 1.00 92.12 87 LEU A CA 1
ATOM 727 C C . LEU A 1 87 ? -5.427 4.238 7.424 1.00 92.12 87 LEU A C 1
ATOM 729 O O . LEU A 1 87 ? -4.825 5.113 8.055 1.00 92.12 87 LEU A O 1
ATOM 733 N N . LYS A 1 88 ? -6.759 4.208 7.359 1.00 91.81 88 LYS A N 1
ATOM 734 C CA . LYS A 1 88 ? -7.594 5.111 8.155 1.00 91.81 88 LYS A CA 1
ATOM 735 C C . LYS A 1 88 ? -7.439 4.750 9.634 1.00 91.81 88 LYS A C 1
ATOM 737 O O . LYS A 1 88 ? -7.313 3.572 9.951 1.00 91.81 88 LYS A O 1
ATOM 742 N N . PRO A 1 89 ? -7.458 5.714 10.569 1.00 88.94 89 PRO A N 1
ATOM 743 C CA . PRO A 1 89 ? -7.398 5.399 11.994 1.00 88.94 89 PRO A CA 1
ATOM 744 C C . PRO A 1 89 ? -8.565 4.497 12.427 1.00 88.94 89 PRO A C 1
ATOM 746 O O . PRO A 1 89 ? -9.719 4.926 12.417 1.00 88.94 89 PRO A O 1
ATOM 749 N N . GLN A 1 90 ? -8.258 3.263 12.827 1.00 88.75 90 GLN A N 1
ATOM 750 C CA . GLN A 1 90 ? -9.202 2.305 13.403 1.00 88.75 90 GLN A CA 1
ATOM 751 C C . GLN A 1 90 ? -8.544 1.535 14.553 1.00 88.75 90 GLN A C 1
ATOM 753 O O . GLN A 1 90 ? -7.318 1.420 14.632 1.00 88.75 90 GLN A O 1
ATOM 758 N N . ALA A 1 91 ? -9.366 1.005 15.463 1.00 88.06 91 ALA A N 1
ATOM 759 C CA . ALA A 1 91 ? -8.890 0.272 16.637 1.00 88.06 91 ALA A CA 1
ATOM 760 C C . ALA A 1 91 ? -8.114 -1.009 16.268 1.00 88.06 91 ALA A C 1
ATOM 762 O O . ALA A 1 91 ? -7.161 -1.362 16.959 1.00 88.06 91 ALA A O 1
ATOM 763 N N . ASN A 1 92 ? -8.484 -1.648 15.154 1.00 89.06 92 ASN A N 1
ATOM 764 C CA . ASN A 1 92 ? -7.887 -2.872 14.619 1.00 89.06 92 ASN A CA 1
ATOM 765 C C . ASN A 1 92 ? -6.652 -2.624 13.731 1.00 89.06 92 ASN A C 1
ATOM 767 O O . ASN A 1 92 ? -6.094 -3.569 13.191 1.00 89.06 92 ASN A O 1
ATOM 771 N N . ASN A 1 93 ? -6.154 -1.389 13.569 1.00 86.56 93 ASN A N 1
ATOM 772 C CA . ASN A 1 93 ? -5.013 -1.124 12.672 1.00 86.56 93 ASN A CA 1
ATOM 773 C C . ASN A 1 93 ? -3.736 -1.901 13.023 1.00 86.56 93 ASN A C 1
ATOM 775 O O . ASN A 1 93 ? -2.877 -2.078 12.166 1.00 86.56 93 ASN A O 1
ATOM 779 N N . LYS A 1 94 ? -3.579 -2.344 14.276 1.00 86.12 94 LYS A N 1
ATOM 780 C CA . LYS A 1 94 ? -2.450 -3.195 14.685 1.00 86.12 94 LYS A CA 1
ATOM 781 C C . LYS A 1 94 ? -2.596 -4.639 14.203 1.00 86.12 94 LYS A C 1
ATOM 783 O O . LYS A 1 94 ? -1.590 -5.327 14.082 1.00 86.12 94 LYS A O 1
ATOM 788 N N . ASP A 1 95 ? -3.807 -5.076 13.885 1.00 88.94 95 ASP A N 1
ATOM 789 C CA . ASP A 1 95 ? -4.083 -6.444 13.453 1.00 88.94 95 ASP A CA 1
ATOM 790 C C . ASP A 1 95 ? -3.666 -6.673 11.996 1.00 88.94 95 ASP A C 1
ATOM 792 O O . ASP A 1 95 ? -3.469 -7.813 11.585 1.00 88.94 95 ASP A O 1
ATOM 796 N N . ILE A 1 96 ? -3.398 -5.592 11.247 1.00 86.44 96 ILE A N 1
ATOM 797 C CA . ILE A 1 96 ? -2.885 -5.649 9.874 1.00 86.44 96 ILE A CA 1
ATOM 798 C C . ILE A 1 96 ? -1.592 -6.476 9.764 1.00 86.44 96 ILE A C 1
ATOM 800 O O . ILE A 1 96 ? -1.341 -7.127 8.753 1.00 86.44 96 ILE A O 1
ATOM 804 N N . TYR A 1 97 ? -0.768 -6.493 10.818 1.00 83.44 97 TYR A N 1
ATOM 805 C CA . TYR A 1 97 ? 0.471 -7.269 10.836 1.00 83.44 97 TYR A CA 1
ATOM 806 C C . TYR A 1 97 ? 0.226 -8.783 10.876 1.00 83.44 97 TYR A C 1
ATOM 808 O O . TYR A 1 97 ? 1.136 -9.536 10.545 1.00 83.44 97 TYR A O 1
ATOM 816 N N . ASN A 1 98 ? -0.981 -9.231 11.235 1.00 83.94 98 ASN A N 1
ATOM 817 C CA . ASN A 1 98 ? -1.334 -10.648 11.311 1.00 83.94 98 ASN A CA 1
ATOM 818 C C . ASN A 1 98 ? -1.777 -11.226 9.957 1.00 83.94 98 ASN A C 1
ATOM 820 O O . ASN A 1 98 ? -1.681 -12.434 9.767 1.00 83.94 98 ASN A O 1
ATOM 824 N N . ILE A 1 99 ? -2.224 -10.392 9.008 1.00 78.06 99 ILE A N 1
ATOM 825 C CA . ILE A 1 99 ? -2.756 -10.843 7.705 1.00 78.06 99 ILE A CA 1
ATOM 826 C C . ILE A 1 99 ? -1.664 -11.491 6.839 1.00 78.06 99 ILE A C 1
ATOM 828 O O . ILE A 1 99 ? -1.935 -12.430 6.097 1.00 78.06 99 ILE A O 1
ATOM 832 N N . TRP A 1 100 ? -0.416 -11.029 6.960 1.00 65.56 100 TRP A N 1
ATOM 833 C CA . TRP A 1 100 ? 0.696 -11.452 6.095 1.00 65.56 100 TRP A CA 1
ATOM 834 C C . TRP A 1 100 ? 1.873 -12.084 6.854 1.00 65.56 100 TRP A C 1
ATOM 836 O O . TRP A 1 100 ? 2.985 -12.133 6.334 1.00 65.56 100 TRP A O 1
ATOM 846 N N . ALA A 1 101 ? 1.656 -12.541 8.091 1.00 52.62 101 ALA A N 1
ATOM 847 C CA . ALA A 1 101 ? 2.694 -13.141 8.938 1.00 52.62 101 ALA A CA 1
ATOM 848 C C . ALA A 1 101 ? 2.921 -14.656 8.713 1.00 52.62 101 ALA A C 1
ATOM 850 O O . ALA A 1 101 ? 3.577 -15.289 9.542 1.00 52.62 101 ALA A O 1
ATOM 851 N N . HIS A 1 102 ? 2.415 -15.234 7.618 1.00 41.69 102 HIS A N 1
ATOM 852 C CA . HIS A 1 102 ? 2.588 -16.651 7.268 1.00 41.69 102 HIS A CA 1
ATOM 853 C C . HIS A 1 102 ? 3.506 -16.868 6.066 1.00 41.69 102 HIS A C 1
ATOM 855 O O . HIS A 1 102 ? 3.405 -16.093 5.089 1.00 41.69 102 HIS A O 1
#

Secondary structure (DSSP, 8-state):
--HHHHHHHHHHTT------------EEEEEESS-TT--HHHHHHHHHHTT--EEEEEEEEEEEESSSS-TT--EEEEEEEEEEEEE---TTTTTHHHHT--

Organism: Aphis craccivora (NCBI:txid307492)

Foldseek 3Di:
DPPVVVVVVCVVVPDPDPPPDPPDDKQKDKDADADLPDDQVVVQVVCVVVVWHWPDKAFDKDWDFPDPVDPPGDTDIDTHRMMMTITDDDPCSVVVCVVRPD

InterPro domains:
  IPR006579 Pre-C2HC domain [PF07530] (43-99)

Sequence (102 aa):
TNRRRTIKVLEEQKVEYRRYQLKTEKFLAVIRGLHPETDPCDIESELSELEHLVHNVTNIQIKKKIDPNNKLSNRTIVRLPLFFMDLKPQANNKDIYNIWAH

Radius of gyration: 21.95 Å; chains: 1; bounding box: 41×58×44 Å